Protein AF-C4A0T9-F1 (afdb_monomer_lite)

Structure (mmCIF, N/CA/C/O backbone):
data_AF-C4A0T9-F1
#
_entry.id   AF-C4A0T9-F1
#
loop_
_atom_site.group_PDB
_atom_site.id
_atom_site.type_symbol
_atom_site.label_atom_id
_atom_site.label_alt_id
_atom_site.label_comp_id
_atom_site.label_asym_id
_atom_site.label_entity_id
_atom_site.label_seq_id
_atom_site.pdbx_PDB_ins_code
_atom_site.Cartn_x
_atom_site.Cartn_y
_atom_site.Cartn_z
_atom_site.occupancy
_atom_site.B_iso_or_equiv
_atom_site.auth_seq_id
_atom_site.auth_comp_id
_atom_site.auth_asym_id
_atom_site.auth_atom_id
_atom_site.pdbx_PDB_model_num
ATOM 1 N N . GLY A 1 1 ? -22.278 0.838 -0.022 1.00 68.62 1 GLY A N 1
ATOM 2 C CA . GLY A 1 1 ? -22.605 1.332 1.331 1.00 68.62 1 GLY A CA 1
ATOM 3 C C . GLY A 1 1 ? -22.307 0.230 2.321 1.00 68.62 1 GLY A C 1
ATOM 4 O O . GLY A 1 1 ? -22.500 -0.922 1.954 1.00 68.62 1 GLY A O 1
ATOM 5 N N . VAL A 1 2 ? -21.793 0.564 3.506 1.00 82.00 2 VAL A N 1
ATOM 6 C CA . VAL A 1 2 ? -21.414 -0.418 4.540 1.00 82.00 2 VAL A CA 1
ATOM 7 C C . VAL A 1 2 ? -22.663 -0.930 5.260 1.00 82.00 2 VAL A C 1
ATOM 9 O O . VAL A 1 2 ? -23.497 -0.126 5.680 1.00 82.00 2 VAL A O 1
ATOM 12 N N . ASP A 1 3 ? -22.788 -2.249 5.419 1.00 91.31 3 ASP A N 1
ATOM 13 C CA . ASP A 1 3 ? -23.798 -2.843 6.298 1.00 91.31 3 ASP A CA 1
ATOM 14 C C . ASP A 1 3 ? -23.321 -2.729 7.751 1.00 91.31 3 ASP A C 1
ATOM 16 O O . ASP A 1 3 ? -22.471 -3.491 8.212 1.00 91.31 3 ASP A O 1
ATOM 20 N N . VAL A 1 4 ? -23.857 -1.738 8.466 1.00 89.50 4 VAL A N 1
ATOM 21 C CA . VAL A 1 4 ? -23.446 -1.411 9.839 1.00 89.50 4 VAL A CA 1
ATOM 22 C C . VAL A 1 4 ? -23.728 -2.560 10.806 1.00 89.50 4 VAL A C 1
ATOM 24 O O . VAL A 1 4 ? -22.937 -2.796 11.717 1.00 89.50 4 VAL A O 1
ATOM 27 N N . SER A 1 5 ? -24.831 -3.292 10.617 1.00 88.75 5 SER A N 1
ATOM 28 C CA . SER A 1 5 ? -25.167 -4.406 11.505 1.00 88.75 5 SER A CA 1
ATOM 29 C C . SER A 1 5 ? -24.154 -5.528 11.339 1.00 88.75 5 SER A C 1
ATOM 31 O O . SER A 1 5 ? -23.644 -6.039 12.334 1.00 88.75 5 SER A O 1
ATOM 33 N N . ARG A 1 6 ? -23.827 -5.875 10.089 1.00 92.00 6 ARG A N 1
ATOM 34 C CA . ARG A 1 6 ? -22.843 -6.916 9.792 1.00 92.00 6 ARG A CA 1
ATOM 35 C C . ARG A 1 6 ? -21.440 -6.509 10.229 1.00 92.00 6 ARG A C 1
ATOM 37 O O . ARG A 1 6 ? -20.745 -7.313 10.837 1.00 92.00 6 ARG A O 1
ATOM 44 N N . PHE A 1 7 ? -21.052 -5.256 9.997 1.00 91.12 7 PHE A N 1
ATOM 45 C CA . PHE A 1 7 ? -19.750 -4.718 10.400 1.00 91.12 7 PHE A CA 1
ATOM 46 C C . PHE A 1 7 ? -19.474 -4.876 11.901 1.00 91.12 7 PHE A C 1
ATOM 48 O O . PHE A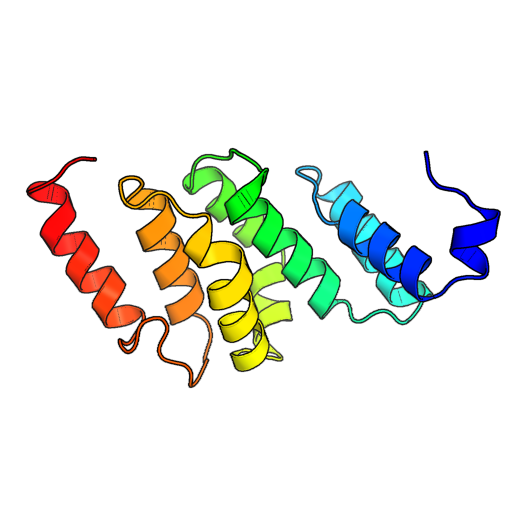 1 7 ? -18.343 -5.130 12.303 1.00 91.12 7 PHE A O 1
ATOM 55 N N . LEU A 1 8 ? -20.498 -4.750 12.748 1.00 89.31 8 LEU A N 1
ATOM 56 C CA . LEU A 1 8 ? -20.330 -4.880 14.196 1.00 89.31 8 LEU A CA 1
ATOM 57 C C . LEU A 1 8 ? -20.288 -6.336 14.682 1.00 89.31 8 LEU A C 1
ATOM 59 O O . LEU A 1 8 ? -19.737 -6.583 15.754 1.00 89.31 8 LEU A O 1
ATOM 63 N N . SER A 1 9 ? -20.856 -7.284 13.932 1.00 90.62 9 SER A N 1
ATOM 64 C CA . SER A 1 9 ? -21.021 -8.680 14.367 1.00 90.62 9 SER A CA 1
ATOM 65 C C . SER A 1 9 ? -20.093 -9.689 13.687 1.00 90.62 9 SER A C 1
ATOM 67 O O . SER A 1 9 ? -19.875 -10.766 14.231 1.00 90.62 9 SER A O 1
ATOM 69 N N . ASP A 1 10 ? -19.599 -9.378 12.489 1.00 94.75 10 ASP A N 1
ATOM 70 C CA . ASP A 1 10 ? -18.809 -10.270 11.635 1.00 94.75 10 ASP A CA 1
ATOM 71 C C . ASP A 1 10 ? -17.368 -9.739 11.554 1.00 94.75 10 ASP A C 1
ATOM 73 O O . ASP A 1 10 ? -17.111 -8.702 10.942 1.00 94.75 10 ASP A O 1
ATOM 77 N N . GLU A 1 11 ? -16.434 -10.421 12.226 1.00 92.94 11 GLU A N 1
ATOM 78 C CA . GLU A 1 11 ? -15.029 -9.992 12.315 1.00 92.94 11 GLU A CA 1
ATOM 79 C C . GLU A 1 11 ? -14.313 -10.007 10.960 1.00 92.94 11 GLU A C 1
ATOM 81 O O . GLU A 1 11 ? -13.477 -9.141 10.701 1.00 92.94 11 GLU A O 1
ATOM 86 N N . GLU A 1 12 ? -14.654 -10.953 10.084 1.00 94.38 12 GLU A N 1
ATOM 87 C CA . GLU A 1 12 ? -14.062 -11.050 8.751 1.00 94.38 12 GLU A CA 1
ATOM 88 C C . GLU A 1 12 ? -14.557 -9.900 7.877 1.00 94.38 12 GLU A C 1
ATOM 90 O O . GLU A 1 12 ? -13.750 -9.123 7.369 1.00 94.38 12 GLU A O 1
ATOM 95 N N . TYR A 1 13 ? -15.875 -9.690 7.823 1.00 94.44 13 TYR A N 1
ATOM 96 C CA . TYR A 1 13 ? -16.454 -8.569 7.080 1.00 94.44 13 TYR A CA 1
ATOM 97 C C . TYR A 1 13 ? -15.956 -7.211 7.596 1.00 94.44 13 TYR A C 1
ATOM 99 O O . TYR A 1 13 ? -15.714 -6.289 6.813 1.00 94.44 13 TYR A O 1
ATOM 107 N N . LYS A 1 14 ? -15.774 -7.069 8.913 1.00 95.00 14 LYS A N 1
ATOM 108 C CA . LYS A 1 14 ? -15.215 -5.862 9.534 1.00 95.00 14 LYS A CA 1
ATOM 109 C C . LYS A 1 14 ? -13.784 -5.601 9.074 1.00 95.00 14 LYS A C 1
ATOM 111 O O . LYS A 1 14 ? -13.471 -4.478 8.672 1.00 95.00 14 LYS A O 1
ATOM 116 N N . ARG A 1 15 ? -12.937 -6.635 9.107 1.00 96.56 15 ARG A N 1
ATOM 117 C CA . ARG A 1 15 ? -11.551 -6.579 8.633 1.00 96.56 15 ARG A CA 1
ATOM 118 C C . ARG A 1 15 ? -11.500 -6.207 7.157 1.00 96.56 15 ARG A C 1
ATOM 120 O O . ARG A 1 15 ? -10.878 -5.205 6.825 1.00 96.56 15 ARG A O 1
ATOM 127 N N . GLU A 1 16 ? -12.219 -6.927 6.301 1.00 96.62 16 GLU A N 1
ATOM 128 C CA . GLU A 1 16 ? -12.285 -6.650 4.861 1.00 96.62 16 GLU A CA 1
ATOM 129 C C . GLU A 1 16 ? -12.774 -5.229 4.563 1.00 96.62 16 GLU A C 1
ATOM 131 O O . GLU A 1 16 ? -12.217 -4.545 3.709 1.00 96.62 16 GLU A O 1
ATOM 136 N N . THR A 1 17 ? -13.776 -4.744 5.303 1.00 96.62 17 THR A N 1
ATOM 137 C CA . THR A 1 17 ? -14.293 -3.379 5.137 1.00 96.62 17 THR A CA 1
ATOM 138 C C . THR A 1 17 ? -13.229 -2.331 5.467 1.00 96.62 17 THR A C 1
ATOM 140 O O . THR A 1 17 ? -13.091 -1.350 4.738 1.00 96.62 17 THR A O 1
ATOM 143 N N . ILE A 1 18 ? -12.466 -2.518 6.548 1.00 97.38 18 ILE A N 1
ATOM 144 C CA . ILE A 1 18 ? -11.401 -1.584 6.942 1.00 97.38 18 ILE A CA 1
ATOM 145 C C . ILE A 1 18 ? -10.239 -1.621 5.945 1.00 97.38 18 ILE A C 1
ATOM 147 O O . ILE A 1 18 ? -9.758 -0.562 5.546 1.00 97.38 18 ILE A O 1
ATOM 151 N N . LEU A 1 19 ? -9.820 -2.809 5.500 1.00 97.62 19 LEU A N 1
ATOM 152 C CA . LEU A 1 19 ? -8.777 -2.942 4.479 1.00 97.62 19 LEU A CA 1
ATOM 153 C C . LEU A 1 19 ? -9.219 -2.328 3.143 1.00 97.62 19 LEU A C 1
ATOM 155 O O . LEU A 1 19 ? -8.448 -1.606 2.519 1.00 97.62 19 LEU A O 1
ATOM 159 N N . GLY A 1 20 ? -10.481 -2.514 2.751 1.00 96.88 20 GLY A N 1
ATOM 160 C CA . GLY A 1 20 ? -11.052 -1.881 1.562 1.00 96.88 20 GLY A CA 1
ATOM 161 C C . GLY A 1 20 ? -11.092 -0.352 1.647 1.00 96.88 20 GLY A C 1
ATOM 162 O O . GLY A 1 20 ? -10.908 0.322 0.640 1.00 96.88 20 GLY A O 1
ATOM 163 N N . LEU A 1 21 ? -11.268 0.223 2.842 1.00 96.44 21 LEU A N 1
ATOM 164 C CA . LEU A 1 21 ? -11.176 1.675 3.043 1.00 96.44 21 LEU A CA 1
ATOM 165 C C . LEU A 1 21 ? -9.744 2.204 2.903 1.00 96.44 21 LEU A C 1
ATOM 167 O O . LEU A 1 21 ? -9.560 3.350 2.499 1.00 96.44 21 LEU A O 1
ATOM 171 N N . ALA A 1 22 ? -8.739 1.374 3.192 1.00 97.38 22 ALA A N 1
ATOM 172 C CA . ALA A 1 22 ? -7.335 1.714 2.983 1.00 97.38 22 ALA A CA 1
ATOM 173 C C . ALA A 1 22 ? -6.956 1.793 1.494 1.00 97.38 22 ALA A C 1
ATOM 175 O O . ALA A 1 22 ? -5.956 2.419 1.156 1.00 97.38 22 ALA A O 1
ATOM 176 N N . MET A 1 23 ? -7.756 1.210 0.594 1.00 97.00 23 MET A N 1
ATOM 177 C CA . MET A 1 23 ? -7.572 1.282 -0.861 1.00 97.00 23 MET A CA 1
ATOM 178 C C . MET A 1 23 ? -8.060 2.634 -1.407 1.00 97.00 23 MET A C 1
ATOM 180 O O . MET A 1 23 ? -9.068 2.735 -2.108 1.00 97.00 23 MET A O 1
ATOM 184 N N . THR A 1 24 ? -7.372 3.707 -1.025 1.00 96.88 24 THR A N 1
ATOM 185 C CA . THR A 1 24 ? -7.786 5.091 -1.277 1.00 96.88 24 THR A CA 1
ATOM 186 C C . THR A 1 24 ? -6.616 5.954 -1.726 1.00 96.88 24 THR A C 1
ATOM 188 O O . THR A 1 24 ? -5.468 5.693 -1.393 1.00 96.88 24 THR A O 1
ATOM 191 N N . LEU A 1 25 ? -6.896 7.028 -2.464 1.00 96.75 25 LEU A N 1
ATOM 192 C CA . LEU A 1 25 ? -5.913 8.076 -2.759 1.00 96.75 25 LEU A CA 1
ATOM 193 C C . LEU A 1 25 ? -5.973 9.232 -1.753 1.00 96.75 25 LEU A C 1
ATOM 195 O O . LEU A 1 25 ? -5.094 10.092 -1.766 1.00 96.75 25 LEU A O 1
ATOM 199 N N . ASP A 1 26 ? -6.995 9.273 -0.904 1.00 96.50 26 ASP A N 1
ATOM 200 C CA . ASP A 1 26 ? -7.180 10.306 0.110 1.00 96.50 26 ASP A CA 1
ATOM 201 C C . ASP A 1 26 ? -6.511 9.881 1.424 1.00 96.50 26 ASP A C 1
ATOM 203 O O . ASP A 1 26 ? -6.947 8.930 2.076 1.00 96.50 26 ASP A O 1
ATOM 207 N N . LEU A 1 27 ? -5.454 10.597 1.821 1.00 94.81 27 LEU A N 1
ATOM 208 C CA . LEU A 1 27 ? -4.694 10.284 3.034 1.00 94.81 27 LEU A CA 1
ATOM 209 C C . LEU A 1 27 ? -5.533 10.429 4.307 1.00 94.81 27 LEU A C 1
ATOM 211 O O . LEU A 1 27 ? -5.333 9.667 5.246 1.00 94.81 27 LEU A O 1
ATOM 215 N N . SER A 1 28 ? -6.526 11.323 4.324 1.00 96.50 28 SER A N 1
ATOM 216 C CA . SER A 1 28 ? -7.427 11.448 5.475 1.00 96.50 28 SER A CA 1
ATOM 217 C C . SER A 1 28 ? -8.310 10.206 5.647 1.00 96.50 28 SER A C 1
ATOM 219 O O . SER A 1 28 ? -8.631 9.803 6.766 1.00 96.50 28 SER A O 1
ATOM 221 N N . VAL A 1 29 ? -8.658 9.541 4.539 1.00 97.69 29 VAL A N 1
ATOM 222 C CA . VAL A 1 29 ? -9.394 8.270 4.557 1.00 97.69 29 VAL A CA 1
ATOM 223 C C . VAL A 1 29 ? -8.483 7.127 5.010 1.00 97.69 29 VAL A C 1
ATOM 225 O O . VAL A 1 29 ? -8.925 6.278 5.784 1.00 97.69 29 VAL A O 1
ATOM 228 N N . LEU A 1 30 ? -7.208 7.128 4.606 1.00 97.81 30 LEU A N 1
ATOM 229 C CA . LEU A 1 30 ? -6.220 6.170 5.110 1.00 97.81 30 LEU A CA 1
ATOM 230 C C . LEU A 1 30 ? -6.030 6.309 6.630 1.00 97.81 30 LEU A C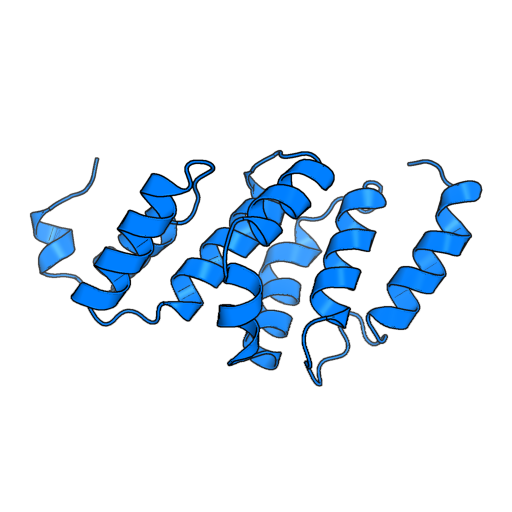 1
ATOM 232 O O . LEU A 1 30 ? -6.084 5.312 7.348 1.00 97.81 30 LEU A O 1
ATOM 236 N N . GLU A 1 31 ? -5.887 7.533 7.143 1.00 97.56 31 GLU A N 1
ATOM 237 C CA . GLU A 1 31 ? -5.793 7.806 8.585 1.00 97.56 31 GLU A CA 1
ATOM 238 C C . GLU A 1 31 ? -7.035 7.317 9.347 1.00 97.56 31 GLU A C 1
ATOM 240 O O . GLU A 1 31 ? -6.930 6.735 10.437 1.00 97.56 31 GLU A O 1
ATOM 245 N N . ALA A 1 32 ? -8.223 7.498 8.761 1.00 97.81 32 ALA A N 1
ATOM 246 C CA . ALA A 1 32 ? -9.462 6.969 9.316 1.00 97.81 32 ALA A CA 1
ATOM 247 C C . ALA A 1 32 ? -9.462 5.429 9.337 1.00 97.81 32 ALA A C 1
ATOM 249 O O . ALA A 1 32 ? -9.838 4.835 10.351 1.00 97.81 32 ALA A O 1
ATOM 250 N N . ALA A 1 33 ? -8.993 4.772 8.271 1.00 97.94 33 ALA A N 1
ATOM 251 C CA . ALA A 1 33 ? -8.860 3.317 8.212 1.00 97.94 33 ALA A CA 1
ATOM 252 C C . ALA A 1 33 ? -7.901 2.783 9.292 1.00 97.94 33 ALA A C 1
ATOM 254 O O . ALA A 1 33 ? -8.253 1.851 10.017 1.00 97.94 33 ALA A O 1
ATOM 255 N N . VAL A 1 34 ? -6.742 3.423 9.478 1.00 98.06 34 VAL A N 1
ATOM 256 C CA . VAL A 1 34 ? -5.769 3.090 10.537 1.00 98.06 34 VAL A CA 1
ATOM 257 C C . VAL A 1 34 ? -6.371 3.265 11.935 1.00 98.06 34 VAL A C 1
ATOM 259 O O . VAL A 1 34 ? -6.213 2.400 12.807 1.00 98.06 34 VAL A O 1
ATOM 262 N N . SER A 1 35 ? -7.111 4.354 12.153 1.00 97.81 35 SER A N 1
ATOM 263 C CA . SER A 1 35 ? -7.797 4.619 13.423 1.00 97.81 35 SER A CA 1
ATOM 264 C C . SER A 1 35 ? -8.829 3.537 13.744 1.00 97.81 35 SER A C 1
ATOM 266 O O . SER A 1 35 ? -8.879 3.036 14.870 1.00 97.81 35 SER A O 1
ATOM 268 N N . MET A 1 36 ? -9.616 3.116 12.750 1.00 96.69 36 MET A N 1
ATOM 269 C CA . MET A 1 36 ? -10.572 2.024 12.928 1.00 96.69 36 MET A CA 1
ATOM 270 C C . MET A 1 36 ? -9.878 0.685 13.162 1.00 96.69 36 MET A C 1
ATOM 272 O O . MET A 1 36 ? -10.291 -0.050 14.055 1.00 96.69 36 MET A O 1
ATOM 276 N N . ALA A 1 37 ? -8.819 0.364 12.415 1.00 97.56 37 ALA A N 1
ATOM 277 C CA . ALA A 1 37 ? -8.066 -0.867 12.634 1.00 97.56 37 ALA A CA 1
ATOM 278 C C . ALA A 1 37 ? -7.556 -0.948 14.077 1.00 97.56 37 ALA A C 1
ATOM 280 O O . ALA A 1 37 ? -7.770 -1.950 14.757 1.00 97.56 37 ALA A O 1
ATOM 281 N N . THR A 1 38 ? -7.016 0.158 14.591 1.00 96.88 38 THR A N 1
ATOM 282 C CA . THR A 1 38 ? -6.597 0.273 15.993 1.00 96.88 38 THR A CA 1
ATOM 283 C C . THR A 1 38 ? -7.768 0.054 16.958 1.00 96.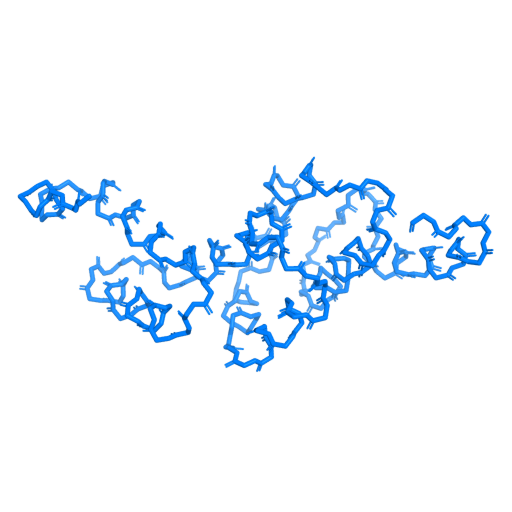88 38 THR A C 1
ATOM 285 O O . THR A 1 38 ? -7.661 -0.745 17.890 1.00 96.88 38 THR A O 1
ATOM 288 N N . GLN A 1 39 ? -8.910 0.713 16.727 1.00 96.69 39 GLN A N 1
ATOM 289 C CA . GLN A 1 39 ? -10.110 0.586 17.564 1.00 96.69 39 GLN A CA 1
ATOM 290 C C . GLN A 1 39 ? -10.641 -0.854 17.618 1.00 96.69 39 GLN A C 1
ATOM 292 O O . GLN A 1 39 ? -11.051 -1.328 18.681 1.00 96.69 39 GLN A O 1
ATOM 297 N N . TYR A 1 40 ? -10.626 -1.554 16.485 1.00 95.56 40 TYR A N 1
ATOM 298 C CA . TYR A 1 40 ? -11.154 -2.910 16.351 1.00 95.56 40 TYR A CA 1
ATOM 299 C C . TYR A 1 40 ? -10.085 -4.003 16.481 1.00 95.56 40 TYR A C 1
ATOM 301 O O . TYR A 1 40 ? -10.399 -5.175 16.299 1.00 95.56 40 TYR A O 1
ATOM 309 N N . ARG A 1 41 ? -8.855 -3.643 16.876 1.00 95.50 41 ARG A N 1
ATOM 310 C CA . ARG A 1 41 ? -7.710 -4.554 17.068 1.00 95.50 41 ARG A CA 1
ATOM 311 C C . ARG A 1 41 ? -7.318 -5.353 15.818 1.00 95.50 41 ARG A C 1
ATOM 313 O O . ARG A 1 41 ? -6.809 -6.464 15.932 1.00 95.50 41 ARG A O 1
ATOM 320 N N . ILE A 1 42 ? -7.523 -4.777 14.641 1.00 96.75 42 ILE A N 1
ATOM 321 C CA . ILE A 1 42 ? -6.960 -5.282 13.387 1.00 96.75 42 ILE A CA 1
ATOM 322 C C . ILE A 1 42 ? -5.525 -4.751 13.273 1.00 96.75 42 ILE A C 1
ATOM 324 O O . ILE A 1 42 ? -5.295 -3.575 13.577 1.00 96.75 42 ILE A O 1
ATOM 328 N N . PRO A 1 43 ? -4.542 -5.573 12.864 1.00 97.31 43 PRO A N 1
ATOM 329 C CA . PRO A 1 43 ? -3.169 -5.111 12.736 1.00 97.31 43 PRO A CA 1
ATOM 330 C C . PRO A 1 43 ? -3.062 -3.947 11.747 1.00 97.31 43 PRO A C 1
ATOM 332 O O . PRO A 1 43 ? -3.411 -4.070 10.577 1.00 97.31 43 PRO A O 1
ATOM 335 N N . VAL A 1 44 ? -2.518 -2.820 12.211 1.00 97.56 44 VAL A N 1
ATOM 336 C CA . VAL A 1 44 ? -2.266 -1.634 11.372 1.00 97.56 44 VAL A CA 1
ATOM 337 C C . VAL A 1 44 ? -1.359 -1.981 10.187 1.00 97.56 44 VAL A C 1
ATOM 339 O O . VAL A 1 4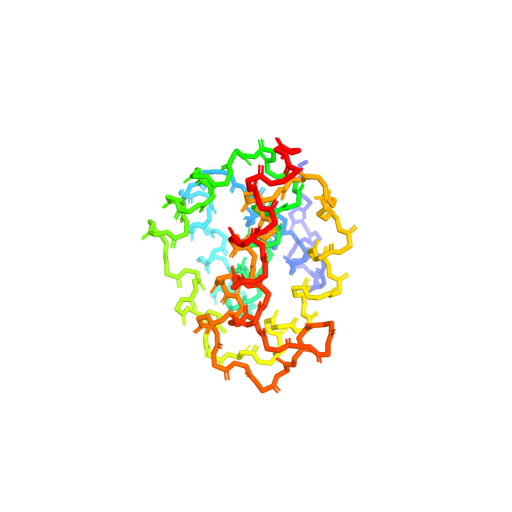4 ? -1.537 -1.449 9.097 1.00 97.56 44 VAL A O 1
ATOM 342 N N . TRP A 1 45 ? -0.455 -2.948 10.372 1.00 97.81 45 TRP A N 1
ATOM 343 C CA . TRP A 1 45 ? 0.373 -3.502 9.303 1.00 97.81 45 TRP A CA 1
ATOM 344 C C . TRP A 1 45 ? -0.448 -3.929 8.078 1.00 97.81 45 TRP A C 1
ATOM 346 O O . TRP A 1 45 ? -0.095 -3.580 6.957 1.00 97.81 45 TRP A O 1
ATOM 356 N N . GLU A 1 46 ? -1.584 -4.602 8.276 1.00 97.88 46 GLU A N 1
ATOM 357 C CA . GLU A 1 46 ? -2.417 -5.075 7.167 1.00 97.88 46 GLU A CA 1
ATOM 358 C C . GLU A 1 46 ? -3.073 -3.932 6.397 1.00 97.88 46 GLU A C 1
ATOM 360 O O . GLU A 1 46 ? -3.199 -4.004 5.179 1.00 97.88 46 GLU A O 1
ATOM 365 N N . VAL A 1 47 ? -3.452 -2.861 7.098 1.00 98.31 47 VAL A N 1
ATOM 366 C CA . VAL A 1 47 ? -4.021 -1.648 6.494 1.00 98.31 47 VAL A CA 1
ATOM 367 C C . VAL A 1 47 ? -2.998 -1.004 5.563 1.00 98.31 47 VAL A C 1
ATOM 369 O O . VAL A 1 47 ? -3.307 -0.701 4.413 1.00 98.31 47 VAL A O 1
ATOM 372 N N . HIS A 1 48 ? -1.759 -0.848 6.035 1.00 98.06 48 HIS A N 1
ATOM 373 C CA . HIS A 1 48 ? -0.670 -0.307 5.223 1.00 98.06 48 HIS A CA 1
ATOM 374 C C . HIS A 1 48 ? -0.268 -1.248 4.085 1.00 98.06 48 HIS A C 1
ATOM 376 O O . HIS A 1 48 ? 0.087 -0.769 3.011 1.00 98.06 48 HIS A O 1
ATOM 382 N N . MET A 1 49 ? -0.359 -2.567 4.280 1.00 97.81 49 MET A N 1
ATOM 383 C CA . MET A 1 49 ? -0.095 -3.536 3.217 1.00 97.81 49 MET A CA 1
ATOM 384 C C . MET A 1 49 ? -1.164 -3.442 2.123 1.00 97.81 49 MET A C 1
ATOM 386 O O . MET A 1 49 ? -0.817 -3.350 0.950 1.00 97.81 49 MET A O 1
ATOM 390 N N . ALA A 1 50 ? -2.448 -3.375 2.491 1.00 97.88 50 ALA A N 1
ATOM 391 C CA . ALA A 1 50 ? -3.551 -3.187 1.547 1.00 97.88 50 ALA A CA 1
ATOM 392 C C . ALA A 1 50 ? -3.436 -1.857 0.781 1.00 97.88 50 ALA A C 1
ATOM 394 O O . ALA A 1 50 ? -3.649 -1.817 -0.430 1.00 97.88 50 ALA A O 1
ATOM 395 N N . TYR A 1 51 ? -3.042 -0.777 1.465 1.00 98.31 51 TYR A N 1
ATOM 396 C CA . TYR A 1 51 ? -2.764 0.508 0.823 1.00 98.31 51 TYR A CA 1
ATOM 397 C C . TYR A 1 51 ? -1.597 0.416 -0.169 1.00 98.31 51 TYR A C 1
ATOM 399 O O . TYR A 1 51 ? -1.716 0.887 -1.299 1.00 98.31 51 TYR A O 1
ATOM 407 N N . LEU A 1 52 ? -0.486 -0.221 0.220 1.00 97.12 52 LEU A N 1
ATOM 408 C CA . LEU A 1 52 ? 0.668 -0.417 -0.658 1.00 97.12 52 LEU A CA 1
ATOM 409 C C . LEU A 1 52 ? 0.293 -1.222 -1.909 1.00 97.12 52 LEU A C 1
ATOM 411 O O . LEU A 1 52 ? 0.665 -0.826 -3.010 1.00 97.12 52 LEU A O 1
ATOM 415 N N . GLU A 1 53 ? -0.455 -2.315 -1.754 1.00 96.44 53 GLU A N 1
ATOM 416 C CA . GLU A 1 53 ? -0.928 -3.131 -2.879 1.00 96.44 53 GLU A CA 1
ATOM 417 C C . GLU A 1 53 ? -1.767 -2.303 -3.837 1.00 96.44 53 GLU A C 1
ATOM 419 O O . GLU A 1 53 ? -1.420 -2.204 -5.011 1.00 96.44 53 GLU A O 1
ATOM 424 N N . PHE A 1 54 ? -2.784 -1.618 -3.308 1.00 97.06 54 PHE A N 1
ATOM 425 C CA . PHE A 1 54 ? -3.638 -0.727 -4.081 1.00 97.06 54 PHE A CA 1
ATOM 426 C C . PHE A 1 54 ? -2.832 0.305 -4.878 1.00 97.06 54 PHE A C 1
ATOM 428 O O . PHE A 1 54 ? -3.119 0.533 -6.055 1.00 97.06 54 PHE A O 1
ATOM 435 N N . LEU A 1 55 ? -1.812 0.919 -4.267 1.00 96.19 55 LEU A N 1
ATOM 436 C CA . LEU A 1 55 ? -0.969 1.901 -4.945 1.00 96.19 55 LEU A CA 1
ATOM 437 C C . LEU A 1 55 ? -0.260 1.321 -6.172 1.00 96.19 55 LEU A C 1
ATOM 439 O O . LEU A 1 55 ? -0.155 2.022 -7.177 1.00 96.19 55 LEU A O 1
ATOM 443 N N . PHE A 1 56 ? 0.198 0.073 -6.118 1.00 93.69 56 PHE A N 1
ATOM 444 C CA . PHE A 1 56 ? 0.873 -0.563 -7.248 1.00 93.69 56 PHE A CA 1
ATOM 445 C C . PHE A 1 56 ? -0.080 -1.210 -8.264 1.00 93.69 56 PHE A C 1
ATOM 447 O O . PHE A 1 56 ? 0.296 -1.308 -9.431 1.00 93.69 56 PHE A O 1
ATOM 454 N N . THR A 1 57 ? -1.273 -1.654 -7.854 1.00 92.75 57 THR A N 1
ATOM 455 C CA . THR A 1 57 ? -2.182 -2.445 -8.706 1.00 92.75 57 THR A CA 1
ATOM 456 C C . THR A 1 57 ? -3.306 -1.604 -9.312 1.00 92.75 57 THR A C 1
ATOM 458 O O . THR A 1 57 ? -3.421 -1.486 -10.530 1.00 92.75 57 THR A O 1
ATOM 461 N N . ASP A 1 58 ? -4.134 -0.989 -8.469 1.00 92.88 58 ASP A N 1
ATOM 462 C CA . ASP A 1 58 ? -5.455 -0.474 -8.855 1.00 92.88 58 ASP A CA 1
ATOM 463 C C . ASP A 1 58 ? -5.535 1.058 -8.855 1.00 92.88 58 ASP A C 1
ATOM 465 O O . ASP A 1 58 ? -6.477 1.639 -9.402 1.00 92.88 58 ASP A O 1
ATOM 469 N N . SER A 1 59 ? -4.538 1.733 -8.278 1.00 91.12 59 SER A N 1
ATOM 470 C CA . SER A 1 59 ? -4.512 3.194 -8.149 1.00 91.12 59 SER A CA 1
ATOM 471 C C . SER A 1 59 ? -4.431 3.936 -9.485 1.00 91.12 59 SER A C 1
ATOM 473 O O . SER A 1 59 ? -4.799 5.111 -9.553 1.00 91.12 59 SER A O 1
ATOM 475 N N . GLN A 1 60 ? -3.923 3.268 -10.532 1.00 89.62 60 GLN A N 1
ATOM 476 C CA . GLN A 1 60 ? -3.619 3.839 -11.853 1.00 89.62 60 GLN A CA 1
ATOM 477 C C . GLN A 1 60 ? -2.702 5.075 -11.794 1.00 89.62 60 GLN A C 1
ATOM 479 O O . GLN A 1 60 ? -2.639 5.865 -12.741 1.00 89.62 60 GLN A O 1
ATOM 484 N N . LEU A 1 61 ? -1.988 5.264 -10.681 1.00 90.19 61 LEU A N 1
ATOM 485 C CA . LEU A 1 61 ? -1.066 6.371 -10.523 1.00 90.19 61 LEU A CA 1
ATOM 486 C C . LEU A 1 61 ? 0.219 6.134 -11.321 1.00 90.19 61 LEU A C 1
ATOM 488 O O . LEU A 1 61 ? 0.733 5.016 -11.364 1.00 90.19 61 LEU A O 1
ATOM 492 N N . PRO A 1 62 ? 0.817 7.196 -11.883 1.00 91.38 62 PRO A N 1
ATOM 493 C CA . PRO A 1 62 ? 2.189 7.110 -12.346 1.00 91.38 62 PRO A CA 1
ATOM 494 C C . PRO A 1 62 ? 3.120 6.847 -11.154 1.00 91.38 62 PRO A C 1
ATOM 496 O O . PRO A 1 62 ? 2.915 7.389 -10.067 1.00 91.38 62 PRO A O 1
ATOM 499 N N . VAL A 1 63 ? 4.198 6.093 -11.383 1.00 90.25 63 VAL A N 1
ATOM 500 C CA . VAL A 1 63 ? 5.162 5.682 -10.341 1.00 90.25 63 VAL A CA 1
ATOM 501 C C . VAL A 1 63 ? 5.648 6.827 -9.441 1.00 90.25 63 VAL A C 1
ATOM 503 O O . VAL A 1 63 ? 5.793 6.650 -8.237 1.00 90.25 63 VAL A O 1
ATOM 506 N N . LYS A 1 64 ? 5.818 8.038 -9.988 1.00 90.69 64 LYS A N 1
ATOM 507 C CA . LYS A 1 64 ? 6.214 9.223 -9.209 1.00 90.69 64 LYS A CA 1
ATOM 508 C C . LYS A 1 64 ? 5.179 9.627 -8.159 1.00 90.69 64 LYS A C 1
ATOM 510 O O . LYS A 1 64 ? 5.546 10.009 -7.059 1.00 90.69 64 LYS A O 1
ATOM 515 N N . SER A 1 65 ? 3.894 9.526 -8.483 1.00 93.81 65 SER A N 1
ATOM 516 C CA . SER A 1 65 ? 2.825 9.835 -7.532 1.00 93.81 65 SER A CA 1
ATOM 517 C C . SER A 1 65 ? 2.666 8.733 -6.485 1.00 93.81 65 SER A C 1
ATOM 519 O O . SER A 1 65 ? 2.273 9.019 -5.357 1.00 93.81 65 SER A O 1
ATOM 521 N N . VAL A 1 66 ? 3.006 7.484 -6.826 1.00 93.88 66 VAL A N 1
ATOM 522 C CA . VAL A 1 66 ? 3.124 6.398 -5.840 1.00 93.88 66 VAL A CA 1
ATOM 523 C C . VAL A 1 66 ? 4.269 6.690 -4.864 1.00 93.88 66 VAL A C 1
ATOM 525 O O . VAL A 1 66 ? 4.073 6.608 -3.653 1.00 93.88 66 VAL A O 1
ATOM 528 N N . GLU A 1 67 ? 5.435 7.092 -5.379 1.00 92.06 67 GLU A N 1
ATOM 529 C CA . GLU A 1 67 ? 6.590 7.515 -4.577 1.00 92.06 67 GLU A CA 1
ATOM 530 C C . GLU A 1 67 ? 6.238 8.642 -3.598 1.00 92.06 67 GLU A C 1
ATOM 532 O O . GLU A 1 67 ? 6.508 8.518 -2.404 1.00 92.06 67 GLU A O 1
ATOM 537 N N . GLU A 1 68 ? 5.607 9.714 -4.085 1.00 94.06 68 GLU A N 1
ATOM 538 C CA . GLU A 1 68 ? 5.181 10.864 -3.275 1.00 94.06 68 GLU A CA 1
ATOM 539 C C . GLU A 1 68 ? 4.241 10.429 -2.140 1.00 94.06 68 GLU A C 1
ATOM 541 O O . GLU A 1 68 ? 4.484 10.734 -0.973 1.00 94.06 68 GLU A O 1
ATOM 546 N N . LYS A 1 69 ? 3.227 9.613 -2.445 1.00 94.25 69 LYS A N 1
ATOM 547 C CA . LYS A 1 69 ? 2.282 9.100 -1.441 1.00 94.25 69 LYS A CA 1
ATOM 548 C C . LYS A 1 69 ? 2.931 8.223 -0.374 1.00 94.25 69 LYS A C 1
ATOM 550 O O . LYS A 1 69 ? 2.534 8.264 0.791 1.00 94.25 69 LYS A O 1
ATOM 555 N N . LEU A 1 70 ? 3.912 7.408 -0.750 1.00 93.38 70 LEU A N 1
ATOM 556 C CA . LEU A 1 70 ? 4.647 6.581 0.206 1.00 93.38 70 LEU A CA 1
ATOM 557 C C . LEU A 1 70 ? 5.639 7.393 1.045 1.00 93.38 70 LEU A C 1
ATOM 559 O O . LEU A 1 70 ? 5.987 6.951 2.133 1.00 93.38 70 LEU A O 1
ATOM 563 N N . GLN A 1 71 ? 6.076 8.566 0.577 1.00 92.25 71 GLN A N 1
ATOM 564 C CA . GLN A 1 71 ? 6.887 9.506 1.360 1.00 92.25 71 GLN A CA 1
ATOM 565 C C . GLN A 1 71 ? 6.049 10.348 2.329 1.00 92.25 71 GLN A C 1
ATOM 567 O O . GLN A 1 71 ? 6.535 10.706 3.399 1.00 92.25 71 GLN A O 1
ATOM 572 N N . GLU A 1 72 ? 4.802 10.654 1.969 1.00 93.75 72 GLU A N 1
ATOM 573 C CA . GLU A 1 72 ? 3.844 11.378 2.818 1.00 93.75 72 GLU A CA 1
ATOM 574 C C . GLU A 1 72 ? 3.249 10.511 3.939 1.00 93.75 72 GLU A C 1
ATOM 576 O O . GLU A 1 72 ? 2.595 11.030 4.841 1.00 93.75 72 GLU A O 1
ATOM 581 N N . THR A 1 73 ? 3.482 9.197 3.905 1.00 94.00 73 THR A N 1
ATOM 582 C CA . THR A 1 73 ? 2.970 8.240 4.892 1.00 94.00 73 THR A CA 1
ATOM 583 C C . THR A 1 73 ? 4.106 7.471 5.559 1.00 94.00 73 THR A C 1
ATOM 585 O O . THR A 1 73 ? 5.211 7.355 5.036 1.00 94.00 73 THR A O 1
ATOM 588 N N . ASP A 1 74 ? 3.837 6.880 6.718 1.00 93.06 74 ASP A N 1
ATOM 589 C CA . ASP A 1 74 ? 4.747 5.964 7.411 1.00 93.06 74 ASP A CA 1
ATOM 590 C C . ASP A 1 74 ? 4.614 4.508 6.925 1.00 93.06 74 ASP A C 1
ATOM 592 O O . ASP A 1 74 ? 5.193 3.599 7.518 1.00 93.06 74 ASP A O 1
ATOM 596 N N . THR A 1 75 ? 3.918 4.279 5.806 1.00 95.38 75 THR A N 1
ATOM 597 C CA . THR A 1 75 ? 3.586 2.955 5.253 1.00 95.38 75 THR A CA 1
ATOM 598 C C . THR A 1 75 ? 4.788 2.021 5.183 1.00 95.38 75 THR A C 1
ATOM 600 O O . THR A 1 75 ? 4.763 0.932 5.752 1.00 95.38 75 THR A O 1
ATOM 603 N N . LEU A 1 76 ? 5.883 2.445 4.545 1.00 93.00 76 LEU A N 1
ATOM 604 C CA . LEU A 1 76 ? 7.071 1.594 4.428 1.00 93.00 76 LEU A CA 1
ATOM 605 C C . LEU A 1 76 ? 7.760 1.353 5.780 1.00 93.00 76 LEU A C 1
ATOM 607 O O . LEU A 1 76 ? 8.355 0.295 5.983 1.00 93.00 76 LEU A O 1
ATOM 611 N N . ALA A 1 77 ? 7.672 2.304 6.713 1.00 93.12 77 ALA A N 1
ATOM 612 C CA . ALA A 1 77 ? 8.231 2.151 8.053 1.00 93.12 77 ALA A CA 1
ATOM 613 C C . ALA A 1 77 ? 7.418 1.153 8.892 1.00 93.12 77 ALA A C 1
ATOM 615 O O . ALA A 1 77 ? 8.007 0.317 9.578 1.00 93.12 77 ALA A O 1
ATOM 616 N N . VAL A 1 78 ? 6.085 1.189 8.795 1.00 95.31 78 VAL A N 1
ATOM 617 C CA . VAL A 1 78 ? 5.193 0.212 9.434 1.00 95.31 78 VAL A CA 1
ATOM 618 C C . VAL A 1 78 ? 5.450 -1.186 8.875 1.00 95.31 78 VAL A C 1
ATOM 620 O O . VAL A 1 78 ? 5.635 -2.135 9.640 1.00 95.31 78 VAL A O 1
ATOM 623 N N . LEU A 1 79 ? 5.533 -1.319 7.549 1.00 95.31 79 LEU A N 1
ATOM 624 C CA . LEU A 1 79 ? 5.727 -2.615 6.896 1.00 95.31 79 LEU A CA 1
ATOM 625 C C . LEU A 1 79 ? 7.093 -3.245 7.188 1.00 95.31 79 LEU A C 1
ATOM 627 O O . LEU A 1 79 ? 7.207 -4.470 7.239 1.00 95.31 79 LEU A O 1
ATOM 631 N N . ALA A 1 80 ? 8.106 -2.426 7.488 1.00 90.88 80 ALA A N 1
ATOM 632 C CA . ALA A 1 80 ? 9.432 -2.892 7.884 1.00 90.88 80 ALA A CA 1
ATOM 633 C C . ALA A 1 80 ? 9.457 -3.694 9.202 1.00 90.88 80 ALA A C 1
ATOM 635 O O . ALA A 1 80 ? 10.481 -4.308 9.506 1.00 90.88 80 ALA A O 1
ATOM 636 N N . SER A 1 81 ? 8.363 -3.712 9.976 1.00 92.56 81 SER A N 1
ATOM 637 C CA . SER A 1 81 ? 8.228 -4.578 11.158 1.00 92.56 81 SER A CA 1
ATOM 638 C C . SER A 1 81 ? 8.112 -6.072 10.815 1.00 92.56 81 SER A C 1
ATOM 640 O O . SER A 1 81 ? 8.589 -6.895 11.595 1.00 92.56 81 SER A O 1
ATOM 642 N N . SER A 1 82 ? 7.579 -6.408 9.633 1.00 92.25 82 SER A N 1
ATOM 643 C CA . SER A 1 82 ? 7.451 -7.780 9.111 1.00 92.25 82 SER A CA 1
ATOM 644 C C . SER A 1 82 ? 7.926 -7.844 7.649 1.00 92.25 82 SER A C 1
ATOM 646 O O . SER A 1 82 ? 7.114 -7.961 6.729 1.00 92.25 82 SER A O 1
ATOM 648 N N . PRO A 1 83 ? 9.244 -7.742 7.390 1.00 89.69 83 PRO A N 1
ATOM 649 C CA . PRO A 1 83 ? 9.765 -7.578 6.032 1.00 89.69 83 PRO A CA 1
ATOM 650 C C . PRO A 1 83 ? 9.562 -8.811 5.139 1.00 89.69 83 PRO A C 1
ATOM 652 O O . PRO A 1 83 ? 9.389 -8.653 3.935 1.00 89.69 83 PRO A O 1
ATOM 655 N N . ASP A 1 84 ? 9.563 -10.022 5.703 1.00 89.94 84 ASP A N 1
ATOM 656 C CA . ASP A 1 84 ? 9.344 -11.258 4.938 1.00 89.94 84 ASP A CA 1
ATOM 657 C C . ASP A 1 84 ? 7.875 -11.434 4.541 1.00 89.94 84 ASP A C 1
ATOM 659 O O . ASP A 1 84 ? 7.585 -11.812 3.411 1.00 89.94 84 ASP A O 1
ATOM 663 N N . GLU A 1 85 ? 6.946 -11.074 5.429 1.00 92.50 85 GLU A N 1
ATOM 664 C CA . GLU A 1 85 ? 5.510 -11.068 5.130 1.00 92.50 85 GLU A CA 1
ATOM 665 C C . GLU A 1 85 ? 5.173 -10.025 4.055 1.00 92.50 85 GLU A C 1
ATOM 667 O O . GLU A 1 85 ? 4.440 -10.310 3.108 1.00 92.50 85 GLU A O 1
ATOM 672 N N . MET A 1 86 ? 5.783 -8.837 4.145 1.00 93.44 86 MET A N 1
ATOM 673 C CA . MET A 1 86 ? 5.671 -7.799 3.117 1.00 93.44 86 MET A CA 1
ATOM 674 C C . MET A 1 86 ? 6.178 -8.319 1.772 1.00 93.44 86 MET A C 1
ATOM 676 O O . MET A 1 86 ? 5.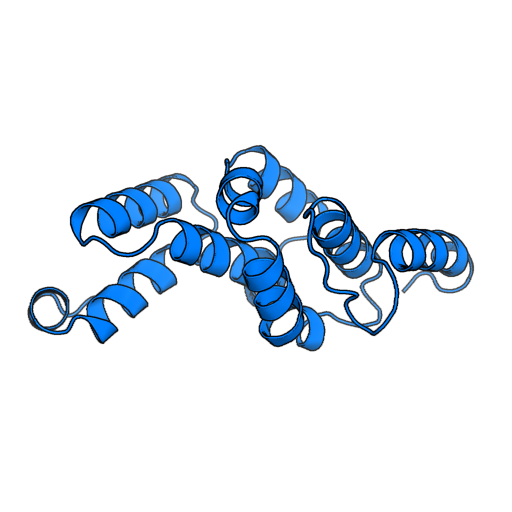513 -8.153 0.754 1.00 93.44 86 MET A O 1
ATOM 680 N N . ALA A 1 87 ? 7.353 -8.950 1.760 1.00 90.38 87 ALA A N 1
ATOM 681 C CA . ALA A 1 87 ? 7.947 -9.463 0.537 1.00 90.38 87 ALA A CA 1
ATOM 682 C C . ALA A 1 87 ? 7.101 -10.569 -0.106 1.00 90.38 87 ALA A C 1
ATOM 684 O O . ALA A 1 87 ? 6.896 -10.539 -1.319 1.00 90.38 87 ALA A O 1
ATOM 685 N N . GLN A 1 88 ? 6.561 -11.484 0.700 1.00 91.75 88 GLN A N 1
ATOM 686 C CA . GLN A 1 88 ? 5.643 -12.517 0.232 1.00 91.75 88 GLN A CA 1
ATOM 687 C C . GLN A 1 88 ? 4.395 -11.901 -0.416 1.00 91.75 88 GLN A C 1
ATOM 689 O O . GLN A 1 88 ? 4.057 -12.238 -1.547 1.00 91.75 88 GLN A O 1
ATOM 694 N N . ARG A 1 89 ? 3.737 -10.950 0.257 1.00 93.62 89 ARG A N 1
ATOM 695 C CA . ARG A 1 89 ? 2.523 -10.295 -0.263 1.00 93.62 89 ARG A CA 1
ATOM 696 C C . ARG A 1 89 ? 2.798 -9.498 -1.541 1.00 93.62 89 ARG A C 1
ATOM 698 O O . ARG A 1 89 ? 2.036 -9.592 -2.501 1.00 93.62 89 ARG A O 1
ATOM 705 N N . MET A 1 90 ? 3.927 -8.791 -1.595 1.00 92.62 90 MET A N 1
ATOM 706 C CA . MET A 1 90 ? 4.392 -8.094 -2.799 1.00 92.62 90 MET A CA 1
ATOM 707 C C . MET A 1 90 ? 4.608 -9.059 -3.977 1.00 92.62 90 MET A C 1
ATOM 709 O O . MET A 1 90 ? 4.198 -8.755 -5.097 1.00 92.62 90 MET A O 1
ATOM 713 N N . GLU A 1 91 ? 5.200 -10.232 -3.744 1.00 90.94 91 GLU A N 1
ATOM 714 C CA . GLU A 1 91 ? 5.429 -11.235 -4.791 1.00 90.94 91 GLU A CA 1
ATOM 715 C C . GLU A 1 91 ? 4.135 -11.935 -5.238 1.00 90.94 91 GLU A C 1
ATOM 717 O O . GLU A 1 91 ? 3.960 -12.191 -6.427 1.00 90.94 91 GLU A O 1
ATOM 722 N N . GLU A 1 92 ? 3.209 -12.204 -4.317 1.00 92.00 92 GLU A N 1
ATOM 723 C CA . GLU A 1 92 ? 1.953 -12.903 -4.612 1.00 92.00 92 GLU A CA 1
ATOM 724 C C . GLU A 1 92 ? 0.896 -12.000 -5.260 1.00 92.00 92 GLU A C 1
ATOM 726 O O . GLU A 1 92 ? 0.168 -12.444 -6.147 1.00 92.00 92 GLU A O 1
ATOM 731 N N . SER A 1 93 ? 0.780 -10.748 -4.808 1.00 89.62 93 SER A N 1
ATOM 732 C CA . SER A 1 93 ? -0.354 -9.870 -5.146 1.00 89.62 93 SER A CA 1
ATOM 733 C C . SER A 1 93 ? 0.030 -8.715 -6.065 1.00 89.62 93 SER A C 1
ATOM 735 O O . SER A 1 93 ? -0.741 -8.355 -6.952 1.00 89.62 93 SER A O 1
ATOM 737 N N . VAL A 1 94 ? 1.231 -8.152 -5.900 1.00 91.94 94 VAL A N 1
ATOM 738 C CA . VAL A 1 94 ? 1.659 -6.982 -6.678 1.00 91.94 94 VAL A CA 1
ATOM 739 C C . VAL A 1 94 ? 2.382 -7.405 -7.945 1.00 91.94 94 VAL A C 1
ATOM 741 O O . VAL A 1 94 ? 1.961 -7.033 -9.037 1.00 91.94 94 VAL A O 1
ATOM 744 N N . TYR A 1 95 ? 3.440 -8.208 -7.832 1.00 89.56 95 TYR A N 1
ATOM 745 C CA . TYR A 1 95 ? 4.302 -8.554 -8.963 1.00 89.56 95 TYR A CA 1
ATOM 746 C C . TYR A 1 95 ? 3.553 -9.109 -10.192 1.00 89.56 95 TYR A C 1
ATOM 748 O O . TYR A 1 95 ? 3.829 -8.630 -11.295 1.00 89.56 95 TYR A O 1
ATOM 756 N N . PRO A 1 96 ? 2.565 -10.023 -10.060 1.00 91.00 96 PRO A N 1
ATOM 757 C CA . PRO A 1 96 ? 1.830 -10.553 -11.211 1.00 91.00 96 PRO A CA 1
ATOM 758 C C . PRO A 1 96 ? 0.967 -9.511 -11.936 1.00 91.00 96 PRO A C 1
ATOM 760 O O . PRO A 1 96 ? 0.613 -9.717 -13.095 1.00 91.00 96 PRO A O 1
ATOM 763 N N . SER A 1 97 ? 0.617 -8.409 -11.265 1.00 88.12 97 SER A N 1
ATOM 764 C CA . SER A 1 97 ? -0.180 -7.319 -11.841 1.00 88.12 97 SER A CA 1
ATOM 765 C C . SER A 1 97 ? 0.658 -6.309 -12.633 1.00 88.12 97 SER A C 1
ATOM 767 O O . SER A 1 97 ? 0.116 -5.561 -13.448 1.00 88.12 97 SER A O 1
ATOM 769 N N . LEU A 1 98 ? 1.981 -6.286 -12.425 1.00 87.56 98 LEU A N 1
ATOM 770 C CA . LEU A 1 98 ? 2.855 -5.292 -13.037 1.00 87.56 98 LEU A CA 1
ATOM 771 C C . LEU A 1 98 ? 3.086 -5.597 -14.519 1.00 87.56 98 LEU A C 1
ATOM 773 O O . LEU A 1 98 ? 3.503 -6.691 -14.904 1.00 87.56 98 LEU A O 1
ATOM 777 N N . ALA A 1 99 ? 2.884 -4.590 -15.369 1.00 83.06 99 ALA A N 1
ATOM 778 C CA . ALA A 1 99 ? 3.189 -4.710 -16.787 1.00 83.06 99 ALA A CA 1
ATOM 779 C C . ALA A 1 99 ? 4.707 -4.830 -17.005 1.00 83.06 99 ALA A C 1
ATOM 781 O O . ALA A 1 99 ? 5.474 -3.952 -16.616 1.00 83.06 99 ALA A O 1
ATOM 782 N N . GLY A 1 100 ? 5.144 -5.877 -17.714 1.00 78.69 100 GLY A N 1
ATOM 783 C CA . GLY A 1 100 ? 6.560 -6.104 -18.050 1.00 78.69 100 GLY A CA 1
ATOM 784 C C . GLY A 1 100 ? 7.223 -4.967 -18.845 1.00 78.69 100 GLY A C 1
ATOM 785 O O . GLY A 1 100 ? 8.449 -4.849 -18.863 1.00 78.69 100 GLY A O 1
ATOM 786 N N . THR A 1 101 ? 6.412 -4.135 -19.500 1.00 79.81 101 THR A N 1
ATOM 787 C CA . THR A 1 101 ? 6.841 -2.950 -20.248 1.00 79.81 101 THR A CA 1
ATOM 788 C C . THR A 1 101 ? 6.924 -1.698 -19.382 1.00 79.81 101 THR A C 1
ATOM 790 O O . THR A 1 101 ? 7.659 -0.794 -19.741 1.00 79.81 101 THR A O 1
ATOM 793 N N . ASP A 1 102 ? 6.240 -1.630 -18.234 1.00 82.00 102 ASP A N 1
ATOM 794 C CA . ASP A 1 102 ? 6.339 -0.475 -17.338 1.00 82.00 102 ASP A CA 1
ATOM 795 C C . ASP A 1 102 ? 7.599 -0.583 -16.470 1.00 82.00 102 ASP A C 1
ATOM 797 O O . ASP A 1 102 ? 7.602 -0.980 -15.299 1.00 82.00 102 ASP A O 1
ATOM 801 N N . HIS A 1 103 ? 8.723 -0.221 -17.083 1.00 81.31 103 HIS A N 1
ATOM 802 C CA . HIS A 1 103 ? 10.032 -0.265 -16.449 1.00 81.31 103 HIS A CA 1
ATOM 803 C C . HIS A 1 103 ? 10.161 0.703 -15.265 1.00 81.31 103 HIS A C 1
ATOM 805 O O . HIS A 1 103 ? 11.017 0.494 -14.401 1.00 81.31 103 HIS A O 1
ATOM 811 N N . GLY A 1 104 ? 9.349 1.764 -15.220 1.00 85.38 104 GLY A N 1
ATOM 812 C CA . GLY A 1 104 ? 9.320 2.707 -14.105 1.00 85.38 104 GLY A CA 1
ATOM 813 C C . GLY A 1 104 ? 8.774 2.039 -12.852 1.00 85.38 104 GLY A C 1
ATOM 814 O O . GLY A 1 104 ? 9.471 1.969 -11.837 1.00 85.38 104 GLY A O 1
ATOM 815 N N . THR A 1 105 ? 7.572 1.483 -12.965 1.00 87.44 105 THR A N 1
ATOM 816 C CA . THR A 1 105 ? 6.883 0.801 -11.866 1.00 87.44 105 THR A CA 1
ATOM 817 C C . THR A 1 105 ? 7.653 -0.434 -11.397 1.00 87.44 105 THR A C 1
ATOM 819 O O . THR A 1 105 ? 7.855 -0.603 -10.195 1.00 87.44 105 THR A O 1
ATOM 822 N N . LEU A 1 106 ? 8.198 -1.241 -12.317 1.00 86.31 106 LEU A N 1
ATOM 823 C CA . LEU A 1 106 ? 9.049 -2.386 -11.964 1.00 86.31 106 LEU A CA 1
ATOM 824 C C . LEU A 1 106 ? 10.302 -1.970 -11.186 1.00 86.31 106 LEU A C 1
ATOM 826 O O . LEU A 1 106 ? 10.668 -2.605 -10.198 1.00 86.31 106 LEU A O 1
ATOM 830 N N . MET A 1 107 ? 10.980 -0.902 -11.613 1.00 85.31 107 MET A N 1
ATOM 831 C CA . MET A 1 107 ? 12.180 -0.438 -10.919 1.00 85.31 107 MET A CA 1
ATOM 832 C C . MET A 1 107 ? 11.854 0.049 -9.510 1.00 85.31 107 MET A C 1
ATOM 834 O O . MET A 1 107 ? 12.600 -0.260 -8.579 1.00 85.31 107 MET A O 1
ATOM 838 N N . TYR A 1 108 ? 10.741 0.761 -9.347 1.00 88.88 108 TYR A N 1
ATOM 839 C CA . TYR A 1 108 ? 10.321 1.226 -8.036 1.00 88.88 108 TYR A CA 1
ATOM 840 C C . TYR A 1 108 ? 9.869 0.080 -7.123 1.00 88.88 108 TYR A C 1
ATOM 842 O O . TYR A 1 108 ? 10.295 0.026 -5.971 1.00 88.88 108 TYR A O 1
ATOM 850 N N . TYR A 1 109 ? 9.132 -0.904 -7.648 1.00 90.00 109 TYR A N 1
ATOM 851 C CA . TYR A 1 109 ? 8.809 -2.147 -6.939 1.00 90.00 109 TYR A CA 1
ATOM 852 C C . TYR A 1 109 ? 10.074 -2.801 -6.359 1.00 90.00 109 TYR A C 1
ATOM 854 O O . TYR A 1 109 ? 10.163 -3.060 -5.157 1.00 90.00 109 TYR A O 1
ATOM 862 N N . PHE A 1 110 ? 11.112 -2.989 -7.182 1.00 86.12 110 PHE A N 1
ATOM 863 C CA . PHE A 1 110 ? 12.369 -3.572 -6.708 1.00 86.12 110 PHE A CA 1
ATOM 864 C C . PHE A 1 110 ? 13.153 -2.649 -5.771 1.00 86.12 110 PHE A C 1
ATOM 866 O O . PHE A 1 110 ? 13.908 -3.142 -4.938 1.00 86.12 110 PHE A O 1
ATOM 873 N N . GLN A 1 111 ? 12.993 -1.328 -5.859 1.00 86.94 111 GLN A N 1
ATOM 874 C CA . GLN A 1 111 ? 13.578 -0.401 -4.892 1.00 86.94 111 GLN A CA 1
ATOM 875 C C . GLN A 1 111 ? 12.912 -0.527 -3.517 1.00 86.94 111 GLN A C 1
ATOM 877 O O . GLN A 1 111 ? 13.621 -0.569 -2.512 1.00 86.94 111 GLN A O 1
ATOM 882 N N . VAL A 1 112 ? 11.583 -0.640 -3.468 1.00 87.12 112 VAL A N 1
ATOM 883 C CA . VAL A 1 112 ? 10.830 -0.893 -2.230 1.00 87.12 112 VAL A CA 1
ATOM 884 C C . VAL A 1 112 ? 11.262 -2.228 -1.617 1.00 87.12 112 VAL A C 1
ATOM 886 O O . VAL A 1 112 ? 11.629 -2.271 -0.444 1.00 87.12 112 VAL A O 1
ATOM 889 N N . MET A 1 113 ? 11.342 -3.286 -2.427 1.00 85.38 113 MET A N 1
ATOM 890 C CA . MET A 1 113 ? 11.818 -4.606 -1.991 1.00 85.38 113 MET A CA 1
ATOM 891 C C . MET A 1 113 ? 13.299 -4.615 -1.576 1.00 85.38 113 MET A C 1
ATOM 893 O O . MET A 1 113 ? 13.699 -5.407 -0.735 1.00 85.38 113 MET A O 1
ATOM 897 N N . ALA A 1 114 ? 14.145 -3.753 -2.151 1.00 81.12 114 ALA A N 1
ATOM 898 C CA . ALA A 1 114 ? 15.541 -3.609 -1.725 1.00 81.12 114 ALA A CA 1
ATOM 899 C C . ALA A 1 114 ? 15.674 -2.847 -0.399 1.00 81.12 114 ALA A C 1
ATOM 901 O O . ALA A 1 114 ? 16.642 -3.045 0.336 1.00 81.12 114 ALA A O 1
ATOM 902 N N . GLY A 1 115 ? 14.746 -1.922 -0.145 1.00 76.81 115 GLY A N 1
ATOM 903 C CA . GLY A 1 115 ? 14.671 -1.146 1.087 1.00 76.81 115 GLY A CA 1
ATOM 904 C C . GLY A 1 115 ? 14.114 -1.954 2.257 1.00 76.81 115 GLY A C 1
ATOM 905 O O . GLY A 1 115 ? 14.512 -1.717 3.401 1.00 76.81 115 GLY A O 1
ATOM 906 N N . SER A 1 116 ? 13.242 -2.932 1.987 1.00 73.62 116 SER A N 1
ATOM 907 C CA . SER A 1 116 ? 12.838 -3.903 2.997 1.00 73.62 116 SER A CA 1
ATOM 908 C C . SER A 1 116 ? 14.032 -4.802 3.328 1.00 73.62 116 SER A C 1
ATOM 910 O O . SER A 1 116 ? 14.748 -5.299 2.462 1.00 73.62 116 SER A O 1
ATOM 912 N N . ARG A 1 117 ? 14.299 -5.009 4.621 1.00 75.44 117 ARG A N 1
ATOM 913 C CA . ARG A 1 117 ? 15.359 -5.925 5.084 1.00 75.44 117 ARG A CA 1
ATOM 914 C C . ARG A 1 117 ? 14.903 -7.385 4.986 1.00 75.44 117 ARG A C 1
ATOM 916 O O . ARG A 1 117 ? 15.154 -8.161 5.903 1.00 75.44 117 ARG A O 1
ATOM 923 N N . THR A 1 118 ? 14.167 -7.722 3.929 1.00 72.50 118 THR A N 1
ATOM 924 C CA . THR A 1 118 ? 13.644 -9.069 3.716 1.00 72.50 118 THR A CA 1
ATOM 925 C C . THR A 1 118 ? 14.785 -10.033 3.417 1.00 72.50 118 THR A C 1
ATOM 927 O O . THR A 1 118 ? 15.770 -9.672 2.766 1.00 72.50 118 THR A O 1
ATOM 930 N N . SER A 1 119 ? 14.660 -11.264 3.909 1.00 65.75 119 SER A N 1
ATOM 931 C CA . SER A 1 119 ? 15.562 -12.351 3.535 1.00 65.75 119 SER A CA 1
ATOM 932 C C . SER A 1 119 ? 15.139 -13.032 2.229 1.00 65.75 119 SER A C 1
ATOM 934 O O . SER A 1 119 ? 15.886 -13.877 1.727 1.00 65.75 119 SER A O 1
ATOM 936 N N . LEU A 1 120 ? 13.957 -12.706 1.699 1.00 64.25 120 LEU A N 1
ATOM 937 C CA . LEU A 1 120 ? 13.428 -13.292 0.476 1.00 64.25 120 LEU A CA 1
ATOM 938 C C . LEU A 1 120 ? 14.062 -12.637 -0.756 1.00 64.25 120 LEU A C 1
ATOM 940 O O . LEU A 1 120 ? 14.252 -11.422 -0.826 1.00 64.25 120 LEU A O 1
ATOM 944 N N . GLU A 1 121 ? 14.395 -13.462 -1.746 1.00 65.62 121 GLU A N 1
ATOM 945 C CA . GLU A 1 121 ? 14.890 -13.014 -3.046 1.00 65.62 121 GLU A CA 1
ATOM 946 C C . GLU A 1 121 ? 13.742 -13.124 -4.060 1.00 65.62 121 GLU A C 1
ATOM 948 O O . GLU A 1 121 ? 13.574 -14.193 -4.654 1.00 65.62 121 GLU A O 1
ATOM 953 N N . PRO A 1 122 ? 12.930 -12.066 -4.262 1.00 59.06 122 PRO A N 1
ATOM 954 C CA . PRO A 1 122 ? 11.836 -12.105 -5.230 1.00 59.06 122 PRO A CA 1
ATOM 955 C C . PRO A 1 122 ? 12.378 -12.442 -6.625 1.00 59.06 122 PRO A C 1
ATOM 957 O O . PRO A 1 122 ? 13.331 -11.822 -7.118 1.00 59.06 122 PRO A O 1
ATOM 960 N N . CYS A 1 123 ? 11.777 -13.450 -7.261 1.00 54.81 123 CYS A N 1
ATOM 961 C CA . CYS A 1 123 ? 12.248 -14.029 -8.529 1.00 54.81 123 CYS A CA 1
ATOM 962 C C . CYS A 1 123 ? 13.660 -14.665 -8.482 1.00 54.81 123 CYS A C 1
ATOM 964 O O . CYS A 1 123 ? 14.326 -14.763 -9.516 1.00 54.81 123 CYS A O 1
ATOM 966 N N . GLY A 1 124 ? 14.147 -15.077 -7.306 1.00 56.00 124 GLY A N 1
ATOM 967 C CA . GLY A 1 124 ? 15.441 -15.754 -7.135 1.00 56.00 124 GLY A CA 1
ATOM 968 C C . GLY A 1 124 ? 16.670 -14.860 -7.342 1.00 56.00 124 GLY A C 1
ATOM 969 O O . GLY A 1 124 ? 17.776 -15.360 -7.544 1.00 56.00 124 GLY A O 1
ATOM 970 N N . LEU A 1 125 ? 16.485 -13.536 -7.336 1.00 58.59 125 LEU A N 1
ATOM 971 C CA . LEU A 1 125 ? 17.557 -12.547 -7.419 1.00 58.59 125 LEU A CA 1
ATOM 972 C C . LEU A 1 125 ? 17.342 -11.461 -6.370 1.00 58.59 125 LEU A C 1
ATOM 974 O O . LEU A 1 125 ? 16.219 -11.051 -6.080 1.00 58.59 125 LEU A O 1
ATOM 978 N N . LYS A 1 126 ? 18.444 -10.916 -5.850 1.00 60.66 126 LYS A N 1
ATOM 979 C CA . LYS A 1 126 ? 18.371 -9.769 -4.943 1.00 60.66 126 LYS A CA 1
ATOM 980 C C . LYS A 1 126 ? 17.699 -8.581 -5.645 1.00 60.66 126 LYS A C 1
ATOM 982 O O . LYS A 1 126 ? 18.085 -8.254 -6.771 1.00 60.66 126 LYS A O 1
ATOM 987 N N . PRO A 1 127 ? 16.799 -7.846 -4.977 1.00 60.00 127 PRO A N 1
ATOM 988 C CA . PRO A 1 127 ? 16.191 -6.632 -5.532 1.00 60.00 127 PRO A CA 1
ATOM 989 C C . PRO A 1 127 ? 17.215 -5.585 -6.034 1.00 60.00 127 PRO A C 1
ATOM 991 O O . PRO A 1 127 ? 16.998 -4.890 -7.030 1.00 60.00 127 PRO A O 1
ATOM 994 N N . SER A 1 128 ? 18.404 -5.526 -5.420 1.00 58.62 128 SER A N 1
ATOM 995 C CA . SER A 1 128 ? 19.531 -4.689 -5.871 1.00 58.62 128 SER A CA 1
ATOM 996 C C . SER A 1 128 ? 20.132 -5.110 -7.225 1.00 58.62 128 SER A C 1
ATOM 998 O O . SER A 1 128 ? 20.676 -4.280 -7.961 1.00 58.62 128 SER A O 1
ATOM 1000 N N . VAL A 1 129 ? 20.017 -6.388 -7.589 1.00 60.97 129 VAL A N 1
ATOM 1001 C CA . VAL A 1 129 ? 20.419 -6.916 -8.899 1.00 60.97 129 VAL A CA 1
ATOM 1002 C C . VAL A 1 129 ? 19.379 -6.542 -9.950 1.00 60.97 129 VAL A C 1
ATOM 1004 O O . VAL A 1 129 ? 19.757 -6.054 -11.014 1.00 60.97 129 VAL A O 1
ATOM 1007 N N . HIS A 1 130 ? 18.086 -6.654 -9.633 1.00 60.12 130 HIS A N 1
ATOM 1008 C CA . HIS A 1 130 ? 17.000 -6.239 -10.530 1.00 60.12 130 HIS A CA 1
ATOM 1009 C C . HIS A 1 130 ? 17.068 -4.750 -10.883 1.00 60.12 130 HIS A C 1
ATOM 1011 O O . HIS A 1 130 ? 17.071 -4.400 -12.062 1.00 60.12 130 HIS A O 1
ATOM 1017 N N . THR A 1 131 ? 17.239 -3.865 -9.895 1.00 61.78 131 THR A N 1
ATOM 1018 C CA . THR A 1 131 ? 17.414 -2.416 -10.144 1.00 61.78 131 THR A CA 1
ATOM 1019 C C . THR A 1 131 ? 18.638 -2.115 -11.020 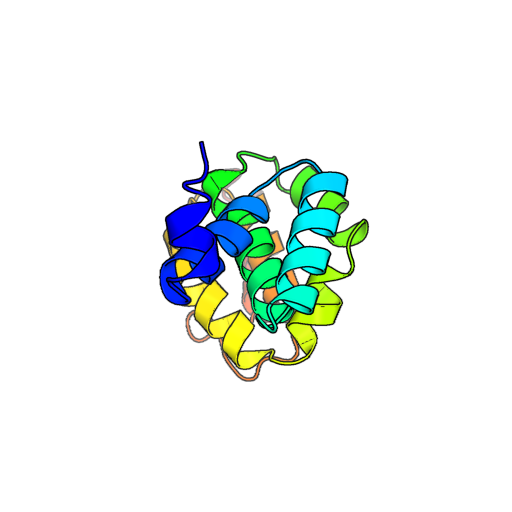1.00 61.78 131 THR A C 1
ATOM 1021 O O . THR A 1 131 ? 18.598 -1.244 -11.893 1.00 61.78 131 THR A O 1
ATOM 1024 N N . SER A 1 132 ? 19.726 -2.866 -10.841 1.00 64.69 132 SER A N 1
ATOM 1025 C CA . SER A 1 132 ? 20.942 -2.731 -11.652 1.00 64.69 132 SER A CA 1
ATOM 1026 C C . SER A 1 132 ? 20.758 -3.225 -13.091 1.00 64.69 132 SER A C 1
ATOM 1028 O O . SER A 1 132 ? 21.317 -2.631 -14.015 1.00 64.69 132 SER A O 1
ATOM 1030 N N . LEU A 1 133 ? 19.982 -4.293 -13.299 1.00 62.44 133 LEU A N 1
ATOM 1031 C CA . LEU A 1 133 ? 19.662 -4.834 -14.621 1.00 62.44 133 LEU A CA 1
ATOM 1032 C C . LEU A 1 133 ? 18.686 -3.925 -15.373 1.00 62.44 133 LEU A C 1
ATOM 1034 O O . LEU A 1 133 ? 18.965 -3.554 -16.512 1.00 62.44 133 LEU A O 1
ATOM 1038 N N . LEU A 1 134 ? 17.611 -3.474 -14.724 1.00 60.75 134 LEU A N 1
ATOM 1039 C CA . LEU A 1 134 ? 16.635 -2.554 -15.317 1.00 60.75 134 LEU A CA 1
ATOM 1040 C C . LEU A 1 134 ? 17.290 -1.241 -15.760 1.00 60.75 134 LEU A C 1
ATOM 1042 O O . LEU A 1 134 ? 17.049 -0.772 -16.872 1.00 60.75 134 LEU A O 1
ATOM 1046 N N . ARG A 1 135 ? 18.210 -0.686 -14.959 1.00 61.50 135 ARG A N 1
ATOM 1047 C CA . ARG A 1 135 ? 18.973 0.514 -15.342 1.00 61.50 135 ARG A CA 1
ATOM 1048 C C . ARG A 1 135 ? 19.828 0.303 -16.598 1.00 61.50 135 ARG A C 1
ATOM 1050 O O . ARG A 1 135 ? 20.001 1.243 -17.369 1.00 61.50 135 ARG A O 1
ATOM 1057 N N . LYS A 1 136 ? 20.357 -0.906 -16.812 1.00 63.81 136 LYS A N 1
ATOM 1058 C CA . LYS A 1 136 ? 21.153 -1.256 -18.002 1.00 63.81 136 LYS A CA 1
ATOM 1059 C C . LYS A 1 136 ? 20.295 -1.517 -19.240 1.00 63.81 136 LYS A C 1
ATOM 1061 O O . LYS A 1 136 ? 20.778 -1.293 -20.344 1.00 63.81 136 LYS A O 1
ATOM 1066 N N . ILE A 1 137 ? 19.059 -1.982 -19.063 1.00 60.56 137 ILE A N 1
ATOM 1067 C CA . ILE A 1 137 ? 18.151 -2.357 -20.159 1.00 60.56 137 ILE A CA 1
ATOM 1068 C C . ILE A 1 137 ? 17.309 -1.165 -20.638 1.00 60.56 137 ILE A C 1
ATOM 1070 O O . ILE A 1 137 ? 17.036 -1.066 -21.831 1.00 60.56 137 ILE A O 1
ATOM 1074 N N . LYS A 1 138 ? 16.982 -0.208 -19.758 1.00 56.06 138 LYS A N 1
ATOM 1075 C CA . LYS A 1 138 ? 16.203 1.005 -20.085 1.00 56.06 138 LYS A CA 1
ATOM 1076 C C . LYS A 1 138 ? 16.675 1.778 -21.340 1.00 56.06 138 LYS A C 1
ATOM 1078 O O . LYS A 1 138 ? 15.820 2.260 -22.075 1.00 56.06 138 LYS A O 1
ATOM 1083 N N . PRO A 1 139 ? 17.985 1.907 -21.646 1.00 61.09 139 PRO A N 1
ATOM 1084 C CA . PRO A 1 139 ? 18.447 2.541 -22.887 1.00 61.09 139 PRO A CA 1
ATOM 1085 C C . PRO A 1 139 ? 18.205 1.706 -24.156 1.00 61.09 139 PRO A C 1
ATOM 1087 O O . PRO A 1 139 ? 18.189 2.261 -25.249 1.00 61.09 139 PRO A O 1
ATOM 1090 N N . ALA A 1 140 ? 18.073 0.383 -24.024 1.00 55.09 140 ALA A N 1
ATOM 1091 C CA . ALA A 1 140 ? 17.950 -0.563 -25.134 1.00 55.09 140 ALA A CA 1
ATOM 1092 C C . ALA A 1 140 ? 16.491 -0.943 -25.451 1.00 55.09 140 ALA A C 1
ATOM 1094 O O . ALA A 1 140 ? 16.202 -1.347 -26.575 1.00 55.09 140 ALA A O 1
ATOM 1095 N N . ALA A 1 141 ? 15.580 -0.792 -24.487 1.00 52.16 141 ALA A N 1
ATOM 1096 C CA . ALA A 1 141 ? 14.143 -0.996 -24.645 1.00 52.16 141 ALA A CA 1
ATOM 1097 C C . ALA A 1 141 ? 13.391 0.098 -23.855 1.00 52.16 141 ALA A C 1
ATOM 1099 O O . ALA A 1 141 ? 13.282 -0.006 -22.635 1.00 52.16 141 ALA A O 1
ATOM 1100 N N . PRO A 1 142 ? 12.919 1.174 -24.513 1.00 54.12 142 PRO A N 1
ATOM 1101 C CA . PRO A 1 142 ? 12.305 2.328 -23.850 1.00 54.12 142 PRO A CA 1
ATOM 1102 C C . PRO A 1 142 ? 10.809 2.131 -23.542 1.00 54.12 142 PRO A C 1
ATOM 1104 O O . PRO A 1 142 ? 10.082 3.122 -23.526 1.00 54.12 142 PRO A O 1
ATOM 1107 N N . GLY A 1 143 ? 10.370 0.874 -23.378 1.00 45.53 143 GLY A N 1
ATOM 1108 C CA . GLY A 1 143 ? 8.973 0.497 -23.135 1.00 45.53 143 GLY A CA 1
ATOM 1109 C C . GLY A 1 143 ? 8.333 1.260 -21.985 1.00 45.53 143 GLY A C 1
ATOM 1110 O O . GLY A 1 143 ? 9.061 1.576 -21.011 1.00 45.53 143 GLY A O 1
#

Sequence (143 aa):
GVDVSRFLSDEEYKRETILGLAMTLDLSVLEAAVSMATQYRIPVWEVHMAYLEFLFTDSQLPVKSVEEKLQETDTLAVLASSPDEMAQRMEESVYPSLAGTDHGTLMYYFQVMAGSRTSLEPCGLKPSVHTSLLRKIKPAAPG

Radius of gyration: 16.37 Å; chains: 1; bounding box: 46×27×43 Å

pLDDT: mean 86.25, std 13.64, range [45.53, 98.31]

Organism: Branchiostoma floridae (NCBI:txid7739)

Foldseek 3Di:
DDPPVCLVPPPVSVLVVLLVQLLDPDVVSLVVSLVSCVVSVNQSLSSLLSNLLSLQAPVPDDLVSSVVVCVVDCSLVSNLVPLQVSVVSCLPRRVVRDDPLSLSSLLVSLVSNLPRPHPDARVVHRSVVVNVVSVVCCVVRVD

Secondary structure (DSSP, 8-state):
---HHHHHH-HHHHHHHHHHHHS-S-HHHHHHHHHHHHHHT--HHHHHHHHHHHHHHTS---HHHHHHHHHSSSHHHHHTTSHHHHHHHIIIIIGGGS-TT-HHHHHHHHHHHHHS--S--GGGS-HHHHHHHHHHHTTT---